Protein AF-A0A0V0WEP5-F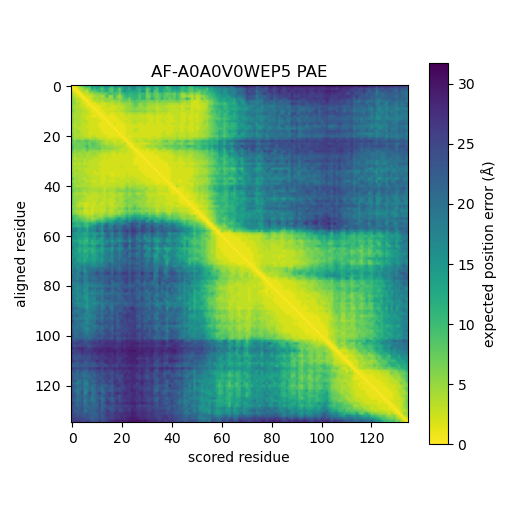1 (afdb_monomer)

pLDDT: mean 82.16, std 9.19, range [44.75, 92.19]

Secondary structure (DSSP, 8-state):
--GGGGGS-HHHHHHHHHHHHTT--THHHHHHHHHHHHHSSTTTHHHH--TT----SS-HHHHHHHHHHHHHTSS---HHHHHHHHHHHHHHHHHHHHHHHTT---HHHHHHHHHHHHHHHHHHHHHHHHHHHT-

Solvent-accessible surface area (backbone atoms only — not comparable to full-atom values): 7972 Å² total; per-residue (Å²): 127,67,76,62,43,24,65,33,58,75,91,48,27,62,60,54,50,53,62,67,49,61,90,50,62,70,74,57,39,54,50,47,53,50,44,49,71,73,46,62,37,86,84,43,37,70,76,67,46,45,45,96,51,90,74,62,94,72,47,70,68,57,54,49,50,52,52,51,26,63,73,70,73,42,91,80,72,54,71,70,60,56,55,46,52,60,53,53,52,47,54,55,51,53,50,52,51,50,33,53,76,70,66,72,53,50,75,68,59,54,51,59,60,45,52,59,52,54,52,52,51,52,51,50,53,49,52,52,50,55,59,66,73,74,110

Sequence (135 aa):
MLLATAFLPVPHVNTGVSLLEAGTTGTLAALFQYFWQEWMTDERLPLWNVYNVNIRTNNHLEGWHNRLNRKAGKSHNGLYELLQLPISEQGVMDTLIQQVLSGNATVGDLRRVNKVYAQKQRQVARYTCEYTNGR

Structure (mmCIF, N/CA/C/O backbone):
data_AF-A0A0V0WEP5-F1
#
_entry.id   AF-A0A0V0WEP5-F1
#
loop_
_atom_site.group_PDB
_atom_site.id
_atom_site.type_symbol
_atom_site.label_atom_id
_atom_site.label_alt_id
_atom_site.label_comp_id
_atom_site.label_asym_id
_atom_site.label_entity_id
_atom_site.label_seq_id
_atom_site.pdbx_PDB_ins_code
_atom_site.Cartn_x
_atom_site.Cartn_y
_atom_site.Cartn_z
_atom_site.occupancy
_atom_site.B_iso_or_equiv
_atom_site.auth_seq_id
_atom_site.auth_comp_id
_atom_site.auth_asym_id
_atom_site.auth_atom_id
_atom_site.pdbx_PDB_model_num
ATOM 1 N N . MET A 1 1 ? 11.949 4.093 -19.187 1.00 52.84 1 MET A N 1
ATOM 2 C CA . MET A 1 1 ? 11.208 2.831 -19.408 1.00 52.84 1 MET A CA 1
ATOM 3 C C . MET A 1 1 ? 11.859 1.647 -18.667 1.00 52.84 1 MET A C 1
ATOM 5 O O . MET A 1 1 ? 11.814 0.539 -19.165 1.00 52.84 1 MET A O 1
ATOM 9 N N . LEU A 1 2 ? 12.438 1.841 -17.471 1.00 58.97 2 LEU A N 1
ATOM 10 C CA . LEU A 1 2 ? 13.067 0.750 -16.698 1.00 58.97 2 LEU A CA 1
ATOM 11 C C . LEU A 1 2 ? 12.058 0.016 -15.800 1.00 58.97 2 LEU A C 1
ATOM 13 O O . LEU A 1 2 ? 12.127 -1.189 -15.652 1.00 58.97 2 LEU A O 1
ATOM 17 N N . LEU A 1 3 ? 11.030 0.710 -15.301 1.00 61.38 3 LEU A N 1
ATOM 18 C CA . LEU A 1 3 ? 9.950 0.089 -14.519 1.00 61.38 3 LEU A CA 1
ATOM 19 C C . LEU A 1 3 ? 9.158 -0.977 -15.294 1.00 61.38 3 LEU A C 1
ATOM 21 O O . LEU A 1 3 ? 8.580 -1.866 -14.683 1.00 61.38 3 LEU A O 1
ATOM 25 N N . ALA A 1 4 ? 9.141 -0.918 -16.630 1.00 60.44 4 ALA A N 1
ATOM 26 C CA . ALA A 1 4 ? 8.472 -1.924 -17.452 1.00 60.44 4 ALA A CA 1
ATOM 27 C C . ALA A 1 4 ? 9.153 -3.301 -17.354 1.00 60.44 4 ALA A C 1
ATOM 29 O O . ALA A 1 4 ? 8.474 -4.322 -17.436 1.00 60.44 4 ALA A O 1
ATOM 30 N N . THR A 1 5 ? 10.473 -3.349 -17.125 1.00 68.88 5 THR A N 1
ATOM 31 C CA . THR A 1 5 ? 11.204 -4.621 -17.004 1.00 68.88 5 THR A CA 1
ATOM 32 C C . THR A 1 5 ? 10.912 -5.331 -15.682 1.00 68.88 5 THR A C 1
ATOM 34 O O . THR A 1 5 ? 11.068 -6.545 -15.604 1.00 68.88 5 THR A O 1
ATOM 37 N N . ALA A 1 6 ? 10.372 -4.624 -14.682 1.00 72.06 6 ALA A N 1
ATOM 38 C CA . ALA A 1 6 ? 9.886 -5.230 -13.444 1.00 72.06 6 ALA A CA 1
ATOM 39 C C . ALA A 1 6 ? 8.698 -6.184 -13.687 1.00 72.06 6 ALA A C 1
ATOM 41 O O . ALA A 1 6 ? 8.420 -7.033 -12.848 1.00 72.06 6 ALA A O 1
ATOM 42 N N . PHE A 1 7 ? 8.027 -6.075 -14.840 1.00 78.50 7 PHE A N 1
ATOM 43 C CA . PHE A 1 7 ? 6.909 -6.926 -15.255 1.00 78.50 7 PHE A CA 1
ATOM 44 C C . PHE A 1 7 ? 7.307 -8.011 -16.268 1.00 78.50 7 PHE A C 1
ATOM 46 O O . PHE A 1 7 ? 6.430 -8.625 -16.872 1.00 78.50 7 PHE A O 1
ATOM 53 N N . LEU A 1 8 ? 8.603 -8.251 -16.487 1.00 85.94 8 LEU A N 1
ATOM 54 C CA . LEU A 1 8 ? 9.085 -9.384 -17.280 1.00 85.94 8 LEU A CA 1
ATOM 55 C C . LEU A 1 8 ? 9.502 -10.537 -16.360 1.00 85.94 8 LEU A C 1
ATOM 57 O O . LEU A 1 8 ? 10.016 -10.275 -15.268 1.00 85.94 8 LEU A O 1
ATOM 61 N N . PRO A 1 9 ? 9.358 -11.805 -16.795 1.00 88.38 9 PRO A N 1
ATOM 62 C CA . PRO A 1 9 ? 9.967 -12.915 -16.079 1.00 88.38 9 PRO A CA 1
ATOM 63 C C . PRO A 1 9 ? 11.466 -12.661 -15.930 1.00 88.38 9 PRO A C 1
ATOM 65 O O . PRO A 1 9 ? 12.104 -12.279 -16.911 1.00 88.38 9 PRO A O 1
ATOM 68 N N . VAL A 1 10 ? 12.020 -12.926 -14.743 1.00 84.88 10 VAL A N 1
ATOM 69 C CA . VAL A 1 10 ? 13.437 -12.705 -14.392 1.00 84.88 10 VAL A CA 1
ATOM 70 C C . VAL A 1 10 ? 14.426 -13.066 -15.520 1.00 84.88 10 VAL A C 1
ATOM 72 O O . VAL A 1 10 ? 15.242 -12.210 -15.862 1.00 84.88 10 VAL A O 1
ATOM 75 N N . PRO A 1 11 ? 14.317 -14.230 -16.200 1.00 87.62 11 PRO A N 1
ATOM 76 C CA . PRO A 1 11 ? 15.231 -14.583 -17.293 1.00 87.62 11 PRO A CA 1
ATOM 77 C C . PRO A 1 11 ? 15.242 -13.613 -18.488 1.00 87.62 11 PRO A C 1
ATOM 79 O O . PRO A 1 11 ? 16.226 -13.542 -19.214 1.00 87.62 11 PRO A O 1
ATOM 82 N N . HIS A 1 12 ? 14.159 -12.862 -18.706 1.00 88.75 12 HIS A N 1
ATOM 83 C CA . HIS A 1 12 ? 13.985 -11.949 -19.841 1.00 88.75 12 HIS A CA 1
ATOM 84 C C . HIS A 1 12 ? 14.296 -10.487 -19.490 1.00 88.75 12 HIS A C 1
ATOM 86 O O . HIS A 1 12 ? 14.372 -9.645 -20.386 1.00 88.75 12 HIS A O 1
ATOM 92 N N . VAL A 1 13 ? 14.473 -10.169 -18.202 1.00 88.31 13 VAL A N 1
ATOM 93 C CA . VAL A 1 13 ? 14.729 -8.802 -17.721 1.00 88.31 13 VAL A CA 1
ATOM 94 C C . VAL A 1 13 ? 16.031 -8.266 -18.315 1.00 88.31 13 VAL A C 1
ATOM 96 O O . VAL A 1 13 ? 16.038 -7.159 -18.850 1.00 88.31 13 VAL A O 1
ATOM 99 N N . ASN A 1 14 ? 17.096 -9.076 -18.310 1.00 89.38 14 ASN A N 1
ATOM 100 C CA . ASN A 1 14 ? 18.393 -8.707 -18.882 1.00 89.38 14 ASN A CA 1
ATOM 101 C C . ASN A 1 14 ? 18.268 -8.329 -20.362 1.00 89.38 14 ASN A C 1
ATOM 103 O O . ASN A 1 14 ? 18.687 -7.248 -20.766 1.00 89.38 14 ASN A O 1
ATOM 107 N N . THR A 1 15 ? 17.607 -9.174 -21.157 1.00 90.12 15 THR A N 1
ATOM 108 C CA . THR A 1 15 ? 17.377 -8.919 -22.585 1.00 90.12 15 THR A CA 1
ATOM 109 C C . THR A 1 15 ? 16.553 -7.652 -22.812 1.00 90.12 15 THR A C 1
ATOM 111 O O . THR A 1 15 ? 16.884 -6.852 -23.684 1.00 90.12 15 THR A O 1
ATOM 114 N N . GLY A 1 16 ? 15.506 -7.433 -22.010 1.00 8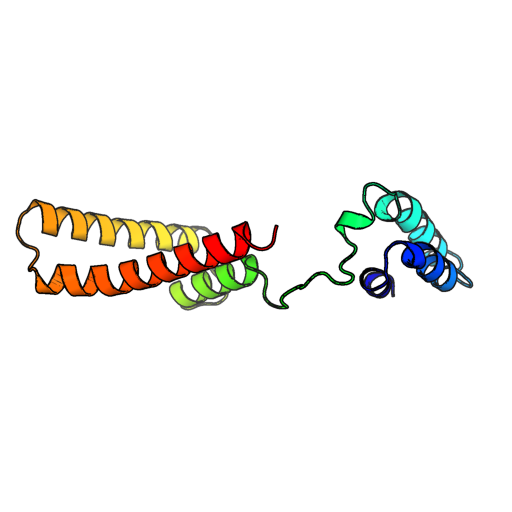8.88 16 GLY A N 1
ATOM 115 C CA . GLY A 1 16 ? 14.679 -6.230 -22.099 1.00 88.88 16 GLY A CA 1
ATOM 116 C C . GLY A 1 16 ? 15.459 -4.945 -21.807 1.00 88.88 16 GLY A C 1
ATOM 117 O O . GLY A 1 16 ? 15.290 -3.953 -22.513 1.00 88.88 16 GLY A O 1
ATOM 118 N N . VAL A 1 17 ? 16.341 -4.961 -20.805 1.00 88.88 17 VAL A N 1
ATOM 119 C CA . VAL A 1 17 ? 17.180 -3.803 -20.456 1.00 88.88 17 VAL A CA 1
ATOM 120 C C . VAL A 1 17 ? 18.250 -3.553 -21.521 1.00 88.88 17 VAL A C 1
ATOM 122 O O . VAL A 1 17 ? 18.420 -2.405 -21.924 1.00 88.88 17 VAL A O 1
ATOM 125 N N . SER A 1 18 ? 18.892 -4.595 -22.061 1.00 90.25 18 SER A N 1
ATOM 126 C CA . SER A 1 18 ? 19.864 -4.448 -23.158 1.00 90.25 18 SER A CA 1
ATOM 127 C C . SER A 1 18 ? 19.245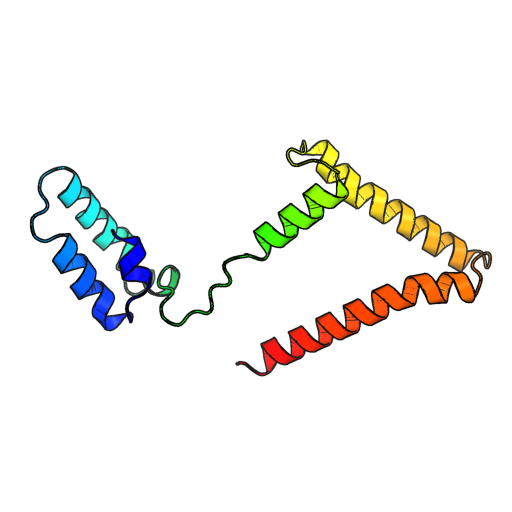 -3.835 -24.419 1.00 90.25 18 SER A C 1
ATOM 129 O O . SER A 1 18 ? 19.877 -3.013 -25.078 1.00 90.25 18 SER A O 1
ATOM 131 N N . LEU A 1 19 ? 17.996 -4.186 -24.748 1.00 90.88 19 LEU A N 1
ATOM 132 C CA . LEU A 1 19 ? 17.274 -3.583 -25.876 1.00 90.88 19 LEU A CA 1
ATOM 133 C C . LEU A 1 19 ? 16.957 -2.098 -25.654 1.00 90.88 19 LEU A C 1
ATOM 135 O O . LEU A 1 19 ? 16.898 -1.340 -26.615 1.00 90.88 19 LEU A O 1
ATOM 139 N N . LEU A 1 20 ? 16.750 -1.684 -24.402 1.00 88.56 20 LEU A N 1
ATOM 140 C CA . LEU A 1 20 ? 16.495 -0.287 -24.046 1.00 88.56 20 LEU A CA 1
ATOM 141 C C . LEU A 1 20 ? 17.763 0.561 -23.995 1.00 88.56 20 LEU A C 1
ATOM 143 O O . LEU A 1 20 ? 17.709 1.758 -24.270 1.00 88.56 20 LEU A O 1
ATOM 147 N N . GLU A 1 21 ? 18.884 -0.049 -23.624 1.00 91.19 21 GLU A N 1
ATOM 148 C CA . GLU A 1 21 ? 20.199 0.583 -23.658 1.00 91.19 21 GLU A CA 1
ATOM 149 C C . GLU A 1 21 ? 20.687 0.775 -25.103 1.00 91.19 21 GLU A C 1
ATOM 151 O O . GLU A 1 21 ? 21.362 1.765 -25.404 1.00 91.19 21 GLU A O 1
ATOM 156 N N . ALA A 1 22 ? 20.315 -0.136 -26.011 1.00 89.12 22 ALA A N 1
ATOM 157 C CA . ALA A 1 22 ? 20.693 -0.090 -27.418 1.00 89.12 22 ALA A CA 1
ATOM 158 C C . ALA A 1 22 ? 20.233 1.220 -28.086 1.00 89.12 22 ALA A C 1
ATOM 160 O O . ALA A 1 22 ? 19.045 1.492 -28.239 1.00 89.12 22 ALA A O 1
ATOM 161 N N . GLY A 1 23 ? 21.200 2.040 -28.505 1.00 85.88 23 GLY A N 1
ATOM 162 C CA . GLY A 1 23 ? 20.952 3.343 -29.132 1.00 85.88 23 GLY A CA 1
ATOM 163 C C . GLY A 1 23 ? 20.965 4.532 -28.168 1.00 85.88 23 GLY A C 1
ATOM 164 O O . GLY A 1 23 ? 20.754 5.664 -28.602 1.00 85.88 23 GLY A O 1
ATOM 165 N N . THR A 1 24 ? 21.249 4.314 -26.881 1.00 87.06 24 THR A N 1
ATOM 166 C CA . THR A 1 24 ? 21.474 5.403 -25.923 1.00 87.06 24 THR A CA 1
ATOM 167 C C . THR A 1 24 ? 22.921 5.894 -25.972 1.00 87.06 24 THR A C 1
ATOM 169 O O . THR A 1 24 ? 23.860 5.119 -26.133 1.00 87.06 24 THR A O 1
ATOM 172 N N . THR A 1 25 ? 23.119 7.208 -25.856 1.00 88.81 25 THR A N 1
ATOM 173 C CA . THR A 1 25 ? 24.447 7.839 -25.825 1.00 88.81 25 THR A CA 1
ATOM 174 C C . THR A 1 25 ? 24.525 8.880 -24.709 1.00 88.81 25 THR A C 1
ATOM 176 O O . THR A 1 25 ? 23.508 9.322 -24.165 1.00 88.81 25 THR A O 1
ATOM 179 N N . GLY A 1 26 ? 25.747 9.253 -24.323 1.00 90.56 26 GLY A N 1
ATOM 180 C CA . GLY A 1 26 ? 25.991 10.272 -23.301 1.00 90.56 26 GLY A CA 1
ATOM 181 C C . GLY A 1 26 ? 25.433 9.889 -21.926 1.00 90.56 26 GLY A C 1
ATOM 182 O O . GLY A 1 26 ? 25.614 8.770 -21.451 1.00 90.56 26 GLY A O 1
ATOM 183 N N . THR A 1 27 ? 24.746 10.824 -21.271 1.00 89.94 27 THR A N 1
ATOM 184 C CA . THR A 1 27 ? 24.238 10.671 -19.897 1.00 89.94 27 THR A CA 1
ATOM 185 C C . THR A 1 27 ? 23.270 9.497 -19.728 1.00 89.94 27 THR A C 1
ATOM 187 O O . THR A 1 27 ? 23.235 8.885 -18.663 1.00 89.94 27 THR A O 1
ATOM 190 N N . LEU A 1 28 ? 22.506 9.143 -20.767 1.00 88.19 28 LEU A N 1
ATOM 191 C CA . LEU A 1 28 ? 21.596 7.997 -20.709 1.00 88.19 28 LEU A CA 1
ATOM 192 C C . LEU A 1 28 ? 22.359 6.671 -20.654 1.00 88.19 28 LEU A C 1
ATOM 194 O O . LEU A 1 28 ? 21.987 5.811 -19.864 1.00 88.19 28 LEU A O 1
ATOM 198 N N . ALA A 1 29 ? 23.459 6.534 -21.398 1.00 90.44 29 ALA A N 1
ATOM 199 C CA . ALA A 1 29 ? 24.308 5.348 -21.307 1.00 90.44 29 ALA A CA 1
ATOM 200 C C . ALA A 1 29 ? 24.902 5.205 -19.894 1.00 90.44 29 ALA A C 1
ATOM 202 O O . ALA A 1 29 ? 24.863 4.126 -19.312 1.00 90.44 29 ALA A O 1
ATOM 203 N N . ALA A 1 30 ? 25.354 6.307 -19.282 1.00 92.19 30 ALA A N 1
ATOM 204 C CA . ALA A 1 30 ? 25.848 6.294 -17.901 1.00 92.19 30 ALA A CA 1
ATOM 205 C C . ALA A 1 30 ? 24.776 5.849 -16.882 1.00 92.19 30 ALA A C 1
ATOM 207 O O . ALA A 1 30 ? 25.089 5.138 -15.928 1.00 92.19 30 ALA A O 1
ATOM 208 N N . LEU A 1 31 ? 23.507 6.213 -17.102 1.00 91.31 31 LEU A N 1
ATOM 209 C CA . LEU A 1 31 ? 22.388 5.743 -16.280 1.00 91.31 31 LEU A CA 1
ATOM 210 C C . LEU A 1 31 ? 22.175 4.228 -16.411 1.00 91.31 31 LEU A C 1
ATOM 212 O O . LEU A 1 31 ? 21.965 3.565 -15.398 1.00 91.31 31 LEU A O 1
ATOM 216 N N . PHE A 1 32 ? 22.236 3.676 -17.628 1.00 91.56 32 PHE A N 1
ATOM 217 C CA . PHE A 1 32 ? 22.134 2.227 -17.832 1.00 91.56 32 PHE A CA 1
ATOM 218 C C . PHE A 1 32 ? 23.302 1.485 -17.184 1.00 91.56 32 PHE A C 1
ATOM 220 O O . PHE A 1 32 ? 23.075 0.476 -16.527 1.00 91.56 32 PHE A O 1
ATOM 227 N N . GLN A 1 33 ? 24.519 2.023 -17.267 1.00 91.31 33 GLN A N 1
ATOM 228 C CA . GLN A 1 33 ? 25.686 1.446 -16.595 1.00 91.31 33 GLN A CA 1
ATOM 229 C C . GLN A 1 33 ? 25.511 1.395 -15.071 1.00 91.31 33 GLN A C 1
ATOM 231 O O . GLN A 1 33 ? 25.721 0.347 -14.462 1.00 91.31 33 GLN A O 1
ATOM 236 N N . TYR A 1 34 ? 25.046 2.487 -14.457 1.00 92.00 34 TYR A N 1
ATOM 237 C CA . TYR A 1 34 ? 24.691 2.500 -13.035 1.00 92.00 34 TYR A CA 1
ATOM 238 C C . TYR A 1 34 ? 23.586 1.482 -12.711 1.00 92.00 34 TYR A C 1
ATOM 240 O O . TYR A 1 34 ? 23.680 0.740 -11.736 1.00 92.00 34 TYR A O 1
ATOM 248 N N . PHE A 1 35 ? 22.543 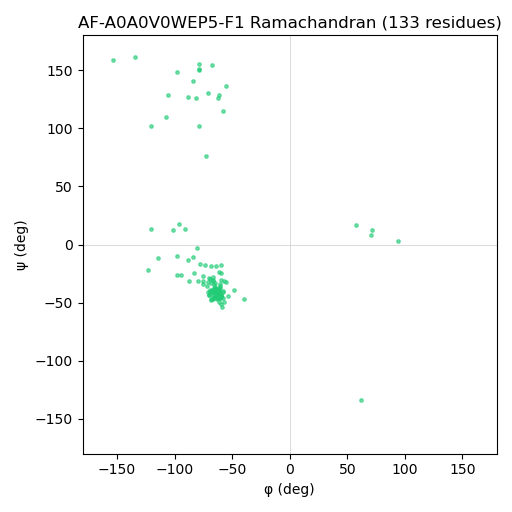1.418 -13.542 1.00 89.31 35 PHE A N 1
ATOM 249 C CA . PHE A 1 35 ? 21.425 0.501 -13.340 1.00 89.31 35 PHE A CA 1
ATOM 250 C C . PHE A 1 35 ? 21.857 -0.970 -13.421 1.00 89.31 35 PHE A C 1
ATOM 252 O O . PHE A 1 35 ? 21.449 -1.774 -12.585 1.00 89.31 35 PHE A O 1
ATOM 259 N N . TRP A 1 36 ? 22.736 -1.319 -14.362 1.00 91.12 36 TRP A N 1
ATOM 260 C CA . TRP A 1 36 ? 23.321 -2.654 -14.454 1.00 91.12 36 TRP A CA 1
ATOM 261 C C . TRP A 1 36 ? 24.116 -3.028 -13.202 1.00 91.12 36 TRP A C 1
ATOM 263 O O . TRP A 1 36 ? 23.938 -4.121 -12.670 1.00 91.12 36 TRP A O 1
ATOM 273 N N . GLN A 1 37 ? 24.953 -2.115 -12.710 1.00 90.06 37 GLN A N 1
ATOM 274 C CA . GLN A 1 37 ? 25.824 -2.368 -11.560 1.00 90.06 37 GLN A CA 1
ATOM 275 C C . GLN A 1 37 ? 25.049 -2.482 -10.246 1.00 90.06 37 GLN A C 1
ATOM 277 O O . GLN A 1 37 ? 25.320 -3.369 -9.441 1.00 90.06 37 GLN A O 1
ATOM 282 N N . GLU A 1 38 ? 24.078 -1.597 -10.028 1.00 89.56 38 GLU A N 1
ATOM 283 C CA . GLU A 1 38 ? 23.386 -1.509 -8.744 1.00 89.56 38 GLU A CA 1
ATOM 284 C C . GLU A 1 38 ? 22.097 -2.323 -8.685 1.00 89.56 38 GLU A C 1
ATOM 286 O O . GLU A 1 38 ? 21.687 -2.705 -7.593 1.00 89.56 38 GLU A O 1
ATOM 291 N N . TRP A 1 39 ? 21.420 -2.578 -9.805 1.00 87.00 39 TRP A N 1
ATOM 292 C CA . TRP A 1 39 ? 20.055 -3.120 -9.777 1.00 87.00 39 TRP A CA 1
ATOM 293 C C . TRP A 1 39 ? 19.884 -4.435 -10.532 1.00 87.00 39 TRP A C 1
ATOM 295 O O . TRP A 1 39 ? 18.966 -5.187 -10.206 1.00 87.00 39 TRP A O 1
ATOM 305 N N . MET A 1 40 ? 20.764 -4.763 -11.479 1.00 88.19 40 MET A N 1
ATOM 306 C CA . MET A 1 40 ? 20.652 -5.982 -12.294 1.00 88.19 40 MET A CA 1
ATOM 307 C C . MET A 1 40 ? 21.479 -7.166 -11.766 1.00 88.19 40 MET A C 1
ATOM 309 O O . MET A 1 40 ? 21.731 -8.118 -12.499 1.00 88.19 40 MET A O 1
ATOM 313 N N . THR A 1 41 ? 21.910 -7.130 -10.504 1.00 85.25 41 THR A N 1
ATOM 314 C CA . THR A 1 41 ? 22.622 -8.250 -9.870 1.00 85.25 41 THR A CA 1
ATOM 315 C C . THR A 1 41 ? 21.655 -9.353 -9.438 1.00 85.25 41 THR A C 1
ATOM 317 O O . THR A 1 41 ? 20.519 -9.065 -9.060 1.00 85.25 41 THR A O 1
ATOM 320 N N . ASP A 1 42 ? 22.113 -10.610 -9.422 1.00 81.81 42 ASP A N 1
ATOM 321 C CA . ASP A 1 42 ? 21.283 -11.774 -9.059 1.00 81.81 42 ASP A CA 1
ATOM 322 C C . ASP A 1 42 ? 20.622 -11.641 -7.675 1.00 81.81 42 ASP A C 1
ATOM 324 O O . ASP A 1 42 ? 19.501 -12.100 -7.468 1.00 81.81 42 ASP A O 1
ATOM 328 N N . GLU A 1 43 ? 21.284 -10.962 -6.733 1.00 85.25 43 GLU A N 1
ATOM 329 C CA . GLU A 1 43 ? 20.761 -10.724 -5.383 1.00 85.25 43 GLU A CA 1
ATOM 330 C C . GLU A 1 43 ? 19.673 -9.642 -5.335 1.00 85.25 43 GLU A C 1
ATOM 332 O O . GLU A 1 43 ? 18.753 -9.718 -4.520 1.00 85.25 43 GLU A O 1
ATOM 337 N N . ARG A 1 44 ? 19.770 -8.611 -6.184 1.00 83.31 44 ARG A N 1
ATOM 338 C CA . ARG A 1 44 ? 18.877 -7.442 -6.135 1.00 83.31 44 ARG A CA 1
ATOM 339 C C . ARG A 1 44 ? 17.731 -7.527 -7.125 1.00 83.31 44 ARG A C 1
ATOM 341 O O . ARG A 1 44 ? 16.675 -6.955 -6.869 1.00 83.31 44 ARG A O 1
ATOM 348 N N . LEU A 1 45 ? 17.906 -8.258 -8.218 1.00 82.62 45 LEU A N 1
ATOM 349 C CA . LEU A 1 45 ? 16.918 -8.396 -9.280 1.00 82.62 45 LEU A CA 1
ATOM 350 C C . LEU A 1 45 ? 15.567 -8.959 -8.779 1.00 82.62 45 LEU A C 1
ATOM 352 O O . LEU A 1 45 ? 14.531 -8.392 -9.133 1.00 82.62 45 LEU A O 1
ATOM 356 N N . PRO A 1 46 ? 15.522 -9.951 -7.866 1.00 81.50 46 PRO A N 1
ATOM 357 C CA . PRO A 1 46 ? 14.270 -10.390 -7.242 1.00 81.50 46 PRO A CA 1
ATOM 358 C C . PRO A 1 46 ? 13.621 -9.374 -6.285 1.00 81.50 46 PRO A C 1
ATOM 360 O O . PRO A 1 46 ? 12.442 -9.519 -5.976 1.00 81.50 46 PRO A O 1
ATOM 363 N N . LEU A 1 47 ? 14.349 -8.363 -5.787 1.00 82.06 47 LEU A N 1
ATOM 364 C CA . LEU A 1 47 ? 13.817 -7.398 -4.808 1.00 82.06 47 LEU A CA 1
ATOM 365 C C . LEU A 1 47 ? 12.873 -6.373 -5.438 1.00 82.06 47 LEU A C 1
ATOM 367 O O . LEU A 1 47 ? 11.967 -5.874 -4.772 1.00 82.06 47 LEU A O 1
ATOM 371 N N . TRP A 1 48 ? 13.111 -6.028 -6.702 1.00 83.25 48 TRP A N 1
ATOM 372 C CA . TRP A 1 48 ? 12.322 -5.036 -7.430 1.00 83.25 48 TRP A CA 1
ATOM 373 C C . TRP A 1 48 ? 11.533 -5.636 -8.596 1.00 83.25 48 TRP A C 1
ATOM 375 O O . TRP A 1 48 ? 10.669 -4.949 -9.141 1.00 83.25 48 TRP A O 1
ATOM 385 N N . ASN A 1 49 ? 11.795 -6.887 -8.992 1.00 85.19 49 ASN A N 1
ATOM 386 C CA . ASN A 1 49 ? 10.971 -7.579 -9.976 1.00 85.19 49 ASN A CA 1
ATOM 387 C C . ASN A 1 49 ? 9.612 -7.939 -9.362 1.00 85.19 49 ASN A C 1
ATOM 389 O O . ASN A 1 49 ? 9.515 -8.497 -8.272 1.00 85.19 49 ASN A O 1
ATOM 393 N N . VAL A 1 50 ? 8.551 -7.606 -10.085 1.00 82.06 50 VAL A N 1
ATOM 394 C CA . VAL A 1 50 ? 7.164 -7.758 -9.639 1.00 82.06 50 VAL A CA 1
ATOM 395 C C . VAL A 1 50 ? 6.370 -8.671 -10.569 1.00 82.06 50 VAL A C 1
ATOM 397 O O . VAL A 1 50 ? 5.140 -8.725 -10.511 1.00 82.06 50 VAL A O 1
ATOM 400 N N . TYR A 1 51 ? 7.063 -9.396 -11.450 1.00 84.44 51 TYR A N 1
ATOM 401 C CA . TYR A 1 51 ? 6.439 -10.298 -12.398 1.00 84.44 51 TYR A CA 1
ATOM 402 C C . TYR A 1 51 ? 5.696 -11.408 -11.664 1.00 84.44 51 TYR A C 1
ATOM 404 O O . TYR A 1 51 ? 6.263 -12.109 -10.830 1.00 84.44 51 TYR A O 1
ATOM 412 N N . ASN A 1 52 ? 4.412 -11.564 -11.990 1.00 79.75 52 ASN A N 1
ATOM 413 C CA . ASN A 1 52 ? 3.520 -12.522 -11.339 1.00 79.75 52 ASN A CA 1
ATOM 414 C C . ASN A 1 52 ? 3.399 -12.334 -9.808 1.00 79.75 52 ASN A C 1
ATOM 416 O O . ASN A 1 52 ? 2.914 -13.217 -9.103 1.00 79.75 52 ASN A O 1
ATOM 420 N N . VAL A 1 53 ? 3.806 -11.171 -9.288 1.00 75.75 53 VAL A N 1
ATOM 421 C CA . VAL A 1 53 ? 3.546 -10.768 -7.908 1.00 75.75 53 VAL A CA 1
ATOM 422 C C . VAL A 1 53 ? 2.201 -10.057 -7.888 1.00 75.75 53 VAL A C 1
ATOM 424 O O . VAL A 1 53 ? 1.971 -9.105 -8.634 1.00 75.75 53 VAL A O 1
ATOM 427 N N . ASN A 1 54 ? 1.295 -10.507 -7.021 1.00 72.31 54 ASN A N 1
ATOM 428 C CA . ASN A 1 54 ? 0.009 -9.847 -6.816 1.00 72.31 54 ASN A CA 1
ATOM 429 C C . ASN A 1 54 ? 0.209 -8.528 -6.049 1.00 72.31 54 ASN A C 1
ATOM 431 O O . ASN A 1 54 ? -0.032 -8.444 -4.843 1.00 72.31 54 ASN A O 1
ATOM 435 N N . ILE A 1 55 ? 0.695 -7.499 -6.745 1.00 64.75 55 ILE A N 1
ATOM 436 C CA . ILE A 1 55 ? 0.822 -6.155 -6.192 1.00 64.75 55 ILE A CA 1
ATOM 437 C C . ILE A 1 55 ? -0.546 -5.503 -6.225 1.00 64.75 55 ILE A C 1
ATOM 439 O O . ILE A 1 55 ? -1.028 -5.008 -7.244 1.00 64.75 55 ILE A O 1
ATOM 443 N N . ARG A 1 56 ? -1.176 -5.489 -5.057 1.00 65.56 56 ARG A N 1
ATOM 444 C CA . ARG A 1 56 ? -2.355 -4.671 -4.823 1.00 65.56 56 ARG A CA 1
ATOM 445 C C . ARG A 1 56 ? -1.956 -3.204 -5.012 1.00 65.56 56 ARG A C 1
ATOM 447 O O . ARG A 1 56 ? -1.006 -2.743 -4.390 1.00 65.56 56 ARG A O 1
ATOM 454 N N . THR A 1 57 ? -2.705 -2.463 -5.826 1.00 59.69 57 THR A N 1
ATOM 455 C CA . THR A 1 57 ? -2.482 -1.021 -6.066 1.00 59.69 57 THR A CA 1
ATOM 456 C C . THR A 1 57 ? -2.580 -0.164 -4.801 1.00 59.69 57 THR A C 1
ATOM 458 O O . THR A 1 57 ? -2.091 0.954 -4.788 1.00 59.69 57 THR A O 1
ATOM 461 N N . ASN A 1 58 ? -3.183 -0.704 -3.741 1.00 60.88 58 ASN A N 1
ATOM 462 C CA . ASN A 1 58 ? -3.258 -0.129 -2.404 1.00 60.88 58 ASN A CA 1
ATOM 463 C C . ASN A 1 58 ? -2.337 -0.930 -1.472 1.00 60.88 58 ASN A C 1
ATOM 465 O O . ASN A 1 58 ? -2.638 -2.084 -1.145 1.00 60.88 58 ASN A O 1
ATOM 469 N N . ASN A 1 59 ? -1.233 -0.319 -1.043 1.00 74.25 59 ASN A N 1
ATOM 470 C CA . ASN A 1 59 ? -0.327 -0.900 -0.051 1.00 74.25 59 ASN A CA 1
ATOM 471 C C . ASN A 1 59 ? -0.901 -0.722 1.370 1.00 74.25 59 ASN A C 1
ATOM 473 O O . ASN A 1 59 ? -1.570 0.263 1.671 1.00 74.25 59 ASN A O 1
ATOM 477 N N . HIS A 1 60 ? -0.580 -1.630 2.295 1.00 73.62 60 HIS A N 1
ATOM 478 C CA . HIS A 1 60 ? -0.910 -1.500 3.716 1.00 73.62 60 HIS A CA 1
ATOM 479 C C . HIS A 1 60 ? -0.547 -0.127 4.288 1.00 73.62 60 HIS A C 1
ATOM 481 O O . HIS A 1 60 ? -1.334 0.422 5.054 1.00 73.62 60 HIS A O 1
ATOM 487 N N . LEU A 1 61 ? 0.595 0.445 3.894 1.00 77.50 61 LEU A N 1
ATOM 488 C CA . LEU A 1 61 ? 1.017 1.787 4.305 1.00 77.50 61 LEU A CA 1
ATOM 489 C C . LEU A 1 61 ? 0.017 2.873 3.880 1.00 77.50 61 LEU A C 1
ATOM 491 O O . LEU A 1 61 ? -0.362 3.720 4.686 1.00 77.50 61 LEU A O 1
ATOM 495 N N . GLU A 1 62 ? -0.478 2.807 2.648 1.00 79.88 62 GLU A N 1
ATOM 496 C CA . GLU A 1 62 ? -1.503 3.719 2.140 1.00 79.88 62 GLU A CA 1
ATOM 497 C C . GLU A 1 62 ? -2.843 3.510 2.861 1.00 79.88 62 GLU A C 1
ATOM 499 O O . GLU A 1 62 ? -3.518 4.467 3.245 1.00 79.88 62 GLU A O 1
ATOM 504 N N . GLY A 1 63 ? -3.198 2.254 3.147 1.00 84.50 63 GLY A N 1
ATOM 505 C CA . GLY A 1 63 ? -4.341 1.915 3.992 1.00 84.50 63 GLY A CA 1
ATOM 506 C C . GLY A 1 63 ? -4.238 2.490 5.411 1.00 84.50 63 GLY A C 1
ATOM 507 O O . GLY A 1 63 ? -5.223 3.018 5.938 1.00 84.50 63 GLY A O 1
ATOM 508 N N . TRP A 1 64 ? -3.053 2.426 6.023 1.00 84.50 64 TRP A N 1
ATOM 509 C CA . TRP A 1 64 ? -2.773 3.005 7.337 1.00 84.50 64 TRP A CA 1
ATOM 510 C C . TRP A 1 64 ? -2.848 4.531 7.311 1.00 84.50 64 TRP A C 1
ATOM 512 O O . TRP A 1 64 ? -3.546 5.107 8.147 1.00 84.50 64 TRP A O 1
ATOM 522 N N . HIS A 1 65 ? -2.235 5.181 6.321 1.00 84.31 65 HIS A N 1
ATOM 523 C CA . HIS A 1 65 ? -2.344 6.628 6.126 1.00 84.31 65 HIS A CA 1
ATOM 524 C C . HIS A 1 65 ? -3.797 7.076 5.948 1.00 84.31 65 HIS A C 1
ATOM 526 O O . HIS A 1 65 ? -4.248 7.996 6.628 1.00 84.31 65 HIS A O 1
ATOM 532 N N . ASN A 1 6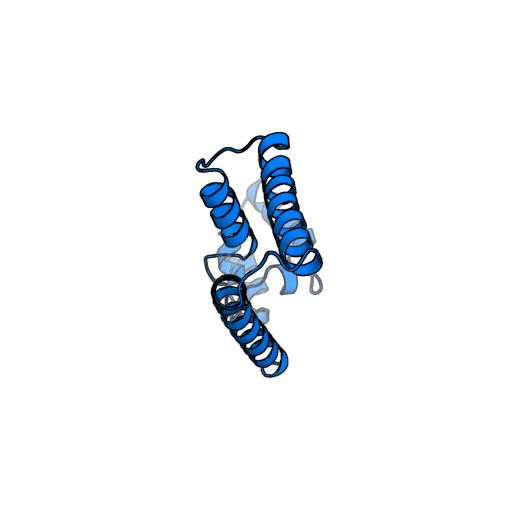6 ? -4.575 6.383 5.115 1.00 85.94 66 ASN A N 1
ATOM 533 C CA . ASN A 1 66 ? -5.990 6.692 4.914 1.00 85.94 66 ASN A CA 1
ATOM 534 C C . ASN A 1 66 ? -6.809 6.541 6.199 1.00 85.94 66 ASN A C 1
ATOM 536 O O . ASN A 1 66 ? -7.689 7.357 6.480 1.00 85.94 66 ASN A O 1
ATOM 540 N N . ARG A 1 67 ? -6.528 5.510 7.002 1.00 86.12 67 ARG A N 1
ATOM 541 C CA . ARG A 1 67 ? -7.195 5.318 8.294 1.00 86.12 67 ARG A CA 1
ATOM 542 C C . ARG A 1 67 ? -6.847 6.442 9.272 1.00 86.12 67 ARG A C 1
ATOM 544 O O . ARG A 1 67 ? -7.757 6.963 9.914 1.00 86.12 67 ARG A O 1
ATOM 551 N N . LEU A 1 68 ? -5.574 6.821 9.360 1.00 87.00 68 LEU A N 1
ATOM 552 C CA . LEU A 1 68 ? -5.114 7.910 10.224 1.00 87.00 68 LEU A CA 1
ATOM 553 C C . LEU A 1 68 ? -5.722 9.253 9.813 1.00 87.00 68 LEU A C 1
ATOM 555 O O . LEU A 1 68 ? -6.297 9.937 10.654 1.00 87.00 68 LEU A O 1
ATOM 559 N N . ASN A 1 69 ? -5.713 9.581 8.522 1.00 87.81 69 ASN A N 1
ATOM 560 C CA . ASN A 1 69 ? -6.289 10.825 8.010 1.00 87.81 69 ASN A CA 1
ATOM 561 C C . ASN A 1 69 ? -7.802 10.912 8.248 1.00 87.81 69 ASN A C 1
ATOM 563 O O . ASN A 1 69 ? -8.307 11.959 8.647 1.00 87.81 69 ASN A O 1
ATOM 567 N N . ARG A 1 70 ? -8.537 9.801 8.085 1.00 88.75 70 ARG A N 1
ATOM 568 C CA . ARG A 1 70 ? -9.968 9.743 8.437 1.00 88.75 70 ARG A CA 1
ATOM 569 C C . ARG A 1 70 ? -10.206 9.986 9.920 1.00 88.75 70 ARG A C 1
ATOM 571 O O . ARG A 1 70 ? -11.178 10.640 10.273 1.00 88.75 70 ARG A O 1
ATOM 578 N N . LYS A 1 71 ? -9.337 9.452 10.780 1.00 87.81 71 LYS A N 1
ATOM 579 C CA . LYS A 1 71 ? -9.450 9.612 12.231 1.00 87.81 71 LYS A CA 1
ATOM 580 C C . LYS A 1 71 ? -9.109 11.036 12.676 1.00 87.81 71 LYS A C 1
ATOM 582 O O . LYS A 1 71 ? -9.747 11.545 13.588 1.00 87.81 71 LYS A O 1
ATOM 587 N N . ALA A 1 72 ? -8.151 11.672 12.010 1.00 88.50 72 ALA A N 1
ATOM 588 C CA . ALA A 1 72 ? -7.794 13.065 12.238 1.00 88.50 72 ALA A CA 1
ATOM 589 C C . ALA A 1 72 ? -8.774 14.067 11.601 1.00 88.50 72 ALA A C 1
ATOM 591 O O . ALA A 1 72 ? -8.746 15.248 11.927 1.00 88.50 72 ALA A O 1
ATOM 592 N N . GLY A 1 73 ? -9.607 13.615 10.657 1.00 89.62 73 GLY A N 1
ATOM 593 C CA . GLY A 1 73 ? -10.520 14.468 9.895 1.00 89.62 73 GLY A CA 1
ATOM 594 C C . GLY A 1 73 ? -9.832 15.376 8.867 1.00 89.62 73 GLY A C 1
ATOM 595 O O . GLY A 1 73 ? -10.474 16.284 8.348 1.00 89.62 73 GLY A O 1
ATOM 596 N N . LYS A 1 74 ? -8.545 15.154 8.560 1.00 88.25 74 LYS A N 1
ATOM 597 C CA . LYS A 1 74 ? -7.773 15.967 7.605 1.00 88.25 74 LYS A CA 1
ATOM 598 C C . LYS A 1 74 ? -6.625 15.190 6.954 1.00 88.25 74 LYS A C 1
ATOM 600 O O . LYS A 1 74 ? -6.169 14.172 7.475 1.00 88.25 74 LYS A O 1
ATOM 605 N N . SER A 1 75 ? -6.171 15.681 5.798 1.00 82.69 75 SER A N 1
ATOM 606 C CA . SER A 1 75 ? -5.135 15.054 4.960 1.00 82.69 75 SER A CA 1
ATOM 607 C C . SER A 1 75 ? -3.699 15.364 5.390 1.00 82.69 75 SER A C 1
ATOM 609 O O . SER A 1 75 ? -2.801 14.578 5.098 1.00 82.69 75 SER A O 1
ATOM 611 N N . HIS A 1 76 ? -3.478 16.484 6.083 1.00 81.75 76 HIS A N 1
ATOM 612 C CA . HIS A 1 76 ? -2.161 16.928 6.537 1.00 81.75 76 HIS A CA 1
ATOM 613 C C . HIS A 1 76 ? -2.165 17.048 8.057 1.00 81.75 76 HIS A C 1
ATOM 615 O O . HIS A 1 76 ? -2.711 17.999 8.618 1.00 81.75 76 HIS A O 1
ATOM 621 N N . ASN A 1 77 ? -1.583 16.050 8.714 1.00 81.44 77 ASN A N 1
ATOM 622 C CA . ASN A 1 77 ? -1.500 15.979 10.166 1.00 81.44 77 ASN A CA 1
ATOM 623 C C . ASN A 1 77 ? -0.074 16.285 10.611 1.00 81.44 77 ASN A C 1
ATOM 625 O O . ASN A 1 77 ? 0.875 15.678 10.112 1.00 81.44 77 ASN A O 1
ATOM 629 N N . GLY A 1 78 ? 0.076 17.218 11.550 1.00 87.44 78 GLY A N 1
ATOM 630 C CA . GLY A 1 78 ? 1.349 17.428 12.228 1.00 87.44 78 GLY A CA 1
ATOM 631 C C . GLY A 1 78 ? 1.699 16.222 13.102 1.00 87.44 78 GLY A C 1
ATOM 632 O O . GLY A 1 78 ? 0.814 15.506 13.571 1.00 87.44 78 GLY A O 1
ATOM 633 N N . LEU A 1 79 ? 2.990 16.004 13.368 1.00 86.56 79 LEU A N 1
ATOM 634 C CA . LEU A 1 79 ? 3.457 14.865 14.171 1.00 86.56 79 LEU A CA 1
ATOM 635 C C . LEU A 1 79 ? 2.766 14.790 15.545 1.00 86.56 79 LEU A C 1
ATOM 637 O O . LEU A 1 79 ? 2.316 13.723 15.950 1.00 86.56 79 LEU A O 1
ATOM 641 N N . TYR A 1 80 ? 2.627 15.921 16.242 1.00 88.44 80 TYR A N 1
ATOM 642 C CA . TYR A 1 80 ? 1.965 15.968 17.551 1.00 88.44 80 TYR A CA 1
ATOM 643 C C . TYR A 1 80 ? 0.477 15.620 17.483 1.00 88.44 80 TYR A C 1
ATOM 645 O O . TYR A 1 80 ? -0.033 14.932 18.362 1.00 88.44 80 TYR A O 1
ATOM 653 N N . GLU A 1 81 ? -0.217 16.041 16.429 1.00 86.69 81 GLU A N 1
ATOM 654 C CA . GLU A 1 81 ? -1.631 15.715 16.230 1.00 86.69 81 GLU A CA 1
ATOM 655 C C . GLU A 1 81 ? -1.804 14.221 15.953 1.00 86.69 81 GLU A C 1
ATOM 657 O O . GLU A 1 81 ? -2.700 13.589 16.509 1.00 86.69 81 GLU A O 1
ATOM 662 N N . LEU A 1 82 ? -0.896 13.631 15.165 1.00 87.94 82 LEU A N 1
ATOM 663 C CA . LEU A 1 82 ? -0.855 12.185 14.949 1.00 87.94 82 LEU A CA 1
ATOM 664 C C . LEU A 1 82 ? -0.602 11.418 16.245 1.00 87.94 82 LEU A C 1
ATOM 666 O O . LEU A 1 82 ? -1.239 10.391 16.444 1.00 87.94 82 LEU A O 1
ATOM 670 N N . LEU A 1 83 ? 0.283 11.903 17.121 1.00 89.75 83 LEU A N 1
ATOM 671 C CA . LEU A 1 83 ? 0.577 11.268 18.411 1.00 89.75 83 LEU A CA 1
ATOM 672 C C . LEU A 1 83 ? -0.590 11.365 19.405 1.00 89.75 83 LEU A C 1
ATOM 674 O O . LEU A 1 83 ? -0.775 10.461 20.216 1.00 89.75 83 LEU A O 1
ATOM 678 N N . GLN A 1 84 ? -1.420 12.407 19.331 1.00 90.31 84 GLN A N 1
ATOM 679 C CA . GLN A 1 84 ? -2.600 12.531 20.195 1.00 90.31 84 GLN A CA 1
ATOM 680 C C . GLN A 1 84 ? -3.705 11.521 19.854 1.00 90.31 84 GLN A C 1
ATOM 682 O O . GLN A 1 84 ? -4.450 11.100 20.741 1.00 90.31 84 GLN A O 1
ATOM 687 N N . LEU A 1 85 ? -3.809 11.085 18.594 1.00 88.88 85 LEU A N 1
ATOM 688 C CA . LEU A 1 85 ? -4.808 10.096 18.176 1.00 88.88 85 LEU A CA 1
ATOM 689 C C . LEU A 1 85 ? -4.701 8.761 18.939 1.00 88.88 85 LEU A C 1
ATOM 691 O O . LEU A 1 85 ? -5.709 8.358 19.518 1.00 88.88 85 LEU A O 1
ATOM 695 N N . PRO A 1 86 ? -3.542 8.076 18.997 1.00 87.81 86 PRO A N 1
ATOM 696 C CA . PRO A 1 86 ? -3.408 6.845 19.766 1.00 87.81 86 PRO A CA 1
ATOM 697 C C . PRO A 1 86 ? -3.499 7.084 21.279 1.00 87.81 86 PRO A C 1
ATOM 699 O O . PRO A 1 86 ? -4.062 6.249 21.978 1.00 87.81 86 PRO A O 1
ATOM 702 N N . ILE A 1 87 ? -3.022 8.224 21.797 1.00 90.81 87 ILE A N 1
ATOM 703 C CA . ILE A 1 87 ? -3.128 8.553 23.232 1.00 90.81 87 ILE A CA 1
ATOM 704 C C . ILE A 1 87 ? -4.599 8.695 23.649 1.00 90.81 87 ILE A C 1
ATOM 706 O O . ILE A 1 87 ? -5.020 8.141 24.663 1.00 90.81 87 ILE A O 1
ATOM 710 N N . SER A 1 88 ? -5.402 9.400 22.849 1.00 88.25 88 SER A N 1
ATOM 711 C CA . SER A 1 88 ? -6.837 9.549 23.111 1.00 88.25 88 SER A CA 1
ATOM 712 C C . SER A 1 88 ? -7.598 8.227 22.975 1.00 88.25 88 SER A C 1
ATOM 714 O O . SER A 1 88 ? -8.474 7.950 23.792 1.00 88.25 88 SER A O 1
ATOM 716 N N . GLU A 1 89 ? -7.247 7.376 22.001 1.00 87.25 89 GLU A N 1
ATOM 717 C CA . GLU A 1 89 ? -7.805 6.019 21.911 1.00 87.25 89 GLU A CA 1
ATOM 718 C C . GLU A 1 89 ? -7.496 5.194 23.157 1.00 87.25 89 GLU A C 1
ATOM 720 O O . GLU A 1 89 ? -8.395 4.540 23.686 1.00 87.25 89 GLU A O 1
ATOM 725 N N . GLN A 1 90 ? -6.254 5.250 23.641 1.00 88.00 90 GLN A N 1
ATOM 726 C CA . GLN A 1 90 ? -5.849 4.522 24.837 1.00 88.00 90 GLN A CA 1
ATOM 727 C C . GLN A 1 90 ? -6.634 4.990 26.068 1.00 88.00 90 GLN A C 1
ATOM 729 O O . GLN A 1 90 ? -7.176 4.157 26.788 1.00 88.00 90 GLN A O 1
ATOM 734 N N . GLY A 1 91 ? -6.806 6.302 26.260 1.00 91.00 91 GLY A N 1
ATOM 735 C CA . GLY A 1 91 ? -7.578 6.836 27.389 1.00 91.00 91 GLY A CA 1
ATOM 736 C C . GLY A 1 91 ? -9.048 6.384 27.410 1.00 91.00 91 GLY A C 1
ATOM 737 O O . GLY A 1 91 ? -9.614 6.132 28.478 1.00 91.00 91 GLY A O 1
ATOM 738 N N . VAL A 1 92 ? -9.673 6.210 26.238 1.00 86.75 92 VAL A N 1
ATOM 739 C CA . VAL A 1 92 ? -11.030 5.636 26.137 1.00 86.75 92 VAL A CA 1
ATOM 740 C C . VAL A 1 92 ? -11.036 4.168 26.570 1.00 86.75 92 VAL A C 1
ATOM 742 O O . VAL A 1 92 ? -11.946 3.744 27.284 1.00 86.75 92 VAL A O 1
ATOM 745 N N . MET A 1 93 ? -10.021 3.397 26.178 1.00 85.44 93 MET A N 1
ATOM 746 C CA . MET A 1 93 ? -9.893 1.997 26.587 1.00 85.44 93 MET A CA 1
ATOM 747 C C . MET A 1 93 ? -9.654 1.861 28.090 1.00 85.44 93 MET A C 1
ATOM 749 O O . MET A 1 93 ? -10.301 1.034 28.729 1.00 85.44 93 MET A O 1
ATOM 753 N N . ASP A 1 94 ? -8.807 2.708 28.670 1.00 88.06 94 ASP A N 1
ATOM 754 C CA . ASP A 1 94 ? -8.544 2.716 30.109 1.00 88.06 94 ASP A CA 1
ATOM 755 C C . ASP A 1 94 ? -9.824 3.040 30.897 1.00 88.06 94 ASP A C 1
ATOM 757 O O . ASP A 1 94 ? -10.134 2.384 31.892 1.00 88.06 94 ASP A O 1
ATOM 761 N N . THR A 1 95 ? -10.635 3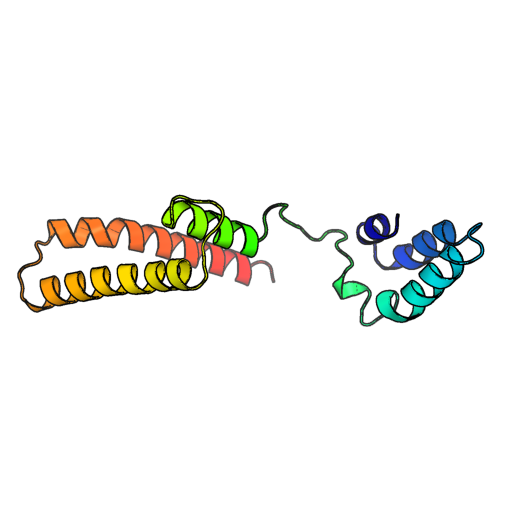.979 30.399 1.00 87.75 95 THR A N 1
ATOM 762 C CA . THR A 1 95 ? -11.945 4.309 30.987 1.00 87.75 95 THR A CA 1
ATOM 763 C C . THR A 1 95 ? -12.900 3.114 30.939 1.00 87.75 95 THR A C 1
ATOM 765 O O . THR A 1 95 ? -13.553 2.806 31.936 1.00 87.75 95 THR A O 1
ATOM 768 N N . LEU A 1 96 ? -12.961 2.404 29.807 1.00 84.38 96 LEU A N 1
ATOM 769 C CA . LEU A 1 96 ? -13.779 1.195 29.668 1.00 84.38 96 LEU A CA 1
ATOM 770 C C . LEU A 1 96 ? -13.324 0.090 30.628 1.00 84.38 96 LEU A C 1
ATOM 772 O O . LEU A 1 96 ? -14.159 -0.552 31.262 1.00 84.38 96 LEU A O 1
ATOM 776 N N . ILE A 1 97 ? -12.013 -0.111 30.775 1.00 86.19 97 ILE A N 1
ATOM 777 C CA . ILE A 1 97 ? -11.453 -1.075 31.729 1.00 86.19 97 ILE A CA 1
ATOM 778 C C . ILE A 1 97 ? -11.878 -0.706 33.154 1.00 86.19 97 ILE A C 1
ATOM 780 O O . ILE A 1 97 ? -12.362 -1.566 33.886 1.00 86.19 97 ILE A O 1
ATOM 784 N N . GLN A 1 98 ? -11.787 0.570 33.536 1.00 87.88 98 GLN A N 1
ATOM 785 C CA . GLN A 1 98 ? -12.210 1.026 34.863 1.00 87.88 98 GLN A CA 1
ATOM 786 C C . GLN A 1 98 ? -13.717 0.871 35.101 1.00 87.88 98 GLN A C 1
ATOM 788 O O . GLN A 1 98 ? -14.135 0.478 36.191 1.00 87.88 98 GLN A O 1
ATOM 793 N N . GLN A 1 99 ? -14.558 1.114 34.093 1.00 85.44 99 GLN A N 1
ATOM 794 C CA . GLN A 1 99 ? -16.003 0.869 34.191 1.00 85.44 99 GLN A CA 1
ATOM 795 C C . GLN A 1 99 ? -16.321 -0.612 34.429 1.00 85.44 99 GLN A C 1
ATOM 797 O O . GLN A 1 99 ? -17.212 -0.934 35.214 1.00 85.44 99 GLN A O 1
ATOM 802 N N . VAL A 1 100 ? -15.572 -1.512 33.787 1.00 85.31 100 VAL A N 1
ATOM 803 C CA . VAL A 1 100 ? -15.708 -2.959 33.997 1.00 85.31 100 VAL A CA 1
ATOM 804 C C . VAL A 1 100 ? -15.249 -3.354 35.395 1.00 85.31 100 VAL A C 1
ATOM 806 O O . VAL A 1 100 ? -15.976 -4.057 36.092 1.00 85.31 100 VAL A O 1
ATOM 809 N N . LEU A 1 101 ? -14.079 -2.878 35.829 1.00 88.00 101 LEU A N 1
ATOM 810 C CA . LEU A 1 101 ? -13.527 -3.200 37.148 1.00 88.00 101 LEU A CA 1
ATOM 811 C C . LEU A 1 101 ? -14.377 -2.647 38.300 1.00 88.00 101 LEU A C 1
ATOM 813 O O . LEU A 1 101 ? -14.471 -3.285 39.344 1.00 88.00 101 LEU A O 1
ATOM 817 N N . SER A 1 102 ? -15.024 -1.495 38.110 1.00 88.75 102 SER A N 1
ATOM 818 C CA . SER A 1 102 ? -15.916 -0.884 39.108 1.00 88.75 102 SER A CA 1
ATOM 819 C C . SER A 1 102 ? -17.324 -1.489 39.150 1.00 88.75 102 SER A C 1
ATOM 821 O O . SER A 1 102 ? -18.131 -1.068 39.974 1.00 88.75 102 SER A O 1
ATOM 823 N N . GLY A 1 103 ? -17.645 -2.452 38.276 1.00 84.38 103 GLY A N 1
ATOM 824 C CA . GLY A 1 103 ? -18.984 -3.051 38.191 1.00 84.38 103 GLY A CA 1
ATOM 825 C C . GLY A 1 103 ? -20.058 -2.119 37.614 1.00 84.38 103 GLY A C 1
ATOM 826 O O . GLY A 1 103 ? -21.237 -2.463 37.619 1.00 84.38 103 GLY A O 1
ATOM 827 N N . ASN A 1 104 ? -19.657 -0.956 37.093 1.00 79.94 104 ASN A N 1
ATOM 828 C CA . ASN A 1 104 ? -20.547 0.055 36.520 1.00 79.94 104 ASN A CA 1
ATOM 829 C C . ASN A 1 104 ? -20.899 -0.217 35.045 1.00 79.94 104 ASN A C 1
ATOM 831 O O . ASN A 1 104 ? -21.768 0.449 34.484 1.00 79.94 104 ASN A O 1
ATOM 835 N N . ALA A 1 105 ? -20.226 -1.170 34.396 1.00 80.62 105 ALA A N 1
ATOM 836 C CA . ALA A 1 105 ? -20.517 -1.564 33.022 1.00 80.62 105 ALA A CA 1
ATOM 837 C C . ALA A 1 105 ? -21.700 -2.544 32.958 1.00 80.62 105 ALA A C 1
ATOM 839 O O . ALA A 1 105 ? -21.670 -3.611 33.575 1.00 80.62 105 ALA A O 1
ATOM 840 N N . THR A 1 106 ? -22.725 -2.238 32.155 1.00 79.69 106 THR A N 1
ATOM 841 C CA . THR A 1 106 ? -23.821 -3.189 31.927 1.00 79.69 106 THR A CA 1
ATOM 842 C C . THR A 1 106 ? -23.417 -4.273 30.919 1.00 79.69 106 THR A C 1
ATOM 844 O O . T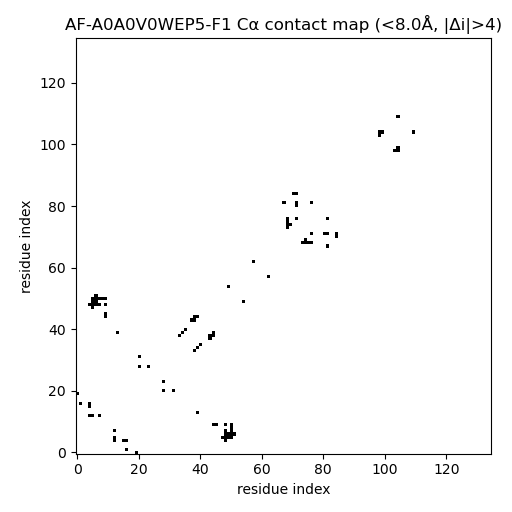HR A 1 106 ? -22.585 -4.068 30.030 1.00 79.69 106 THR A O 1
ATOM 847 N N . VAL A 1 107 ? -24.060 -5.444 30.993 1.00 72.06 107 VAL A N 1
ATOM 848 C CA . VAL A 1 107 ? -23.866 -6.540 30.020 1.00 72.06 107 VAL A CA 1
ATOM 849 C C . VAL A 1 107 ? -24.155 -6.079 28.579 1.00 72.06 107 VAL A C 1
ATOM 851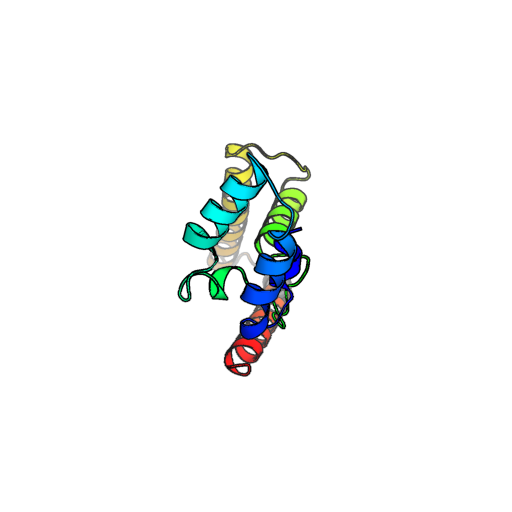 O O . VAL A 1 107 ? -23.524 -6.558 27.634 1.00 72.06 107 VAL A O 1
ATOM 854 N N . GLY A 1 108 ? -25.080 -5.128 28.396 1.00 75.88 108 GLY A N 1
ATOM 855 C CA . GLY A 1 108 ? -25.403 -4.532 27.097 1.00 75.88 108 GLY A CA 1
ATOM 856 C C . GLY A 1 108 ? -24.257 -3.703 26.510 1.00 75.88 108 GLY A C 1
ATOM 857 O O . GLY A 1 108 ? -23.929 -3.867 25.329 1.00 75.88 108 GLY A O 1
ATOM 858 N N . ASP A 1 109 ? -23.602 -2.888 27.339 1.00 75.44 109 ASP A N 1
ATOM 859 C CA . ASP A 1 109 ? -22.465 -2.045 26.942 1.00 75.44 109 ASP A CA 1
ATOM 860 C C . ASP A 1 109 ? -21.270 -2.898 26.509 1.00 75.44 109 ASP A C 1
ATOM 862 O O . ASP A 1 109 ? -20.697 -2.702 25.430 1.00 75.44 109 ASP A O 1
ATOM 866 N N . LEU A 1 110 ? -20.972 -3.942 27.288 1.00 73.69 110 LEU A N 1
ATOM 867 C CA . LEU A 1 110 ? -19.898 -4.886 26.983 1.00 73.69 110 LEU A CA 1
ATOM 868 C C . LEU A 1 110 ? -20.165 -5.662 25.695 1.00 73.69 110 LEU A C 1
ATOM 870 O O . LEU A 1 110 ? -19.257 -5.862 24.887 1.00 73.69 110 LEU A O 1
ATOM 874 N N . ARG A 1 111 ? -21.418 -6.064 25.454 1.00 78.56 111 ARG A N 1
ATOM 875 C CA . ARG A 1 111 ? -21.808 -6.797 24.243 1.00 78.56 111 ARG A CA 1
ATOM 876 C C . ARG A 1 111 ? -21.644 -5.951 22.980 1.00 78.56 111 ARG A C 1
ATOM 878 O O . ARG A 1 111 ? -21.245 -6.485 21.942 1.00 78.56 111 ARG A O 1
ATOM 885 N N . ARG A 1 112 ? -21.920 -4.644 23.050 1.00 74.50 112 ARG A N 1
ATOM 886 C CA . ARG A 1 112 ? -21.763 -3.716 21.920 1.00 74.50 112 ARG A CA 1
ATOM 887 C C . ARG A 1 112 ? -20.292 -3.519 21.552 1.00 74.50 112 ARG A C 1
ATOM 889 O O . ARG A 1 112 ? -19.956 -3.639 20.373 1.00 74.50 112 ARG A O 1
ATOM 896 N N . VAL A 1 113 ? -19.428 -3.283 22.541 1.00 72.56 113 VAL A N 1
ATOM 897 C CA . VAL A 1 113 ? -17.978 -3.130 22.329 1.00 72.56 113 VAL A CA 1
ATOM 898 C C . VAL A 1 113 ? -17.371 -4.437 21.805 1.00 72.56 113 VAL A C 1
ATOM 900 O O . VAL A 1 113 ? -16.678 -4.435 20.785 1.00 72.56 113 VAL A O 1
ATOM 903 N N . ASN A 1 114 ? -17.717 -5.581 22.406 1.00 76.25 114 ASN A N 1
ATOM 904 C CA . ASN A 1 114 ? -17.164 -6.875 22.000 1.00 76.25 114 ASN A CA 1
ATOM 905 C C . ASN A 1 114 ? -17.590 -7.329 20.602 1.00 76.25 114 ASN A C 1
ATOM 907 O O . ASN A 1 114 ? -16.842 -8.054 19.953 1.00 76.25 114 ASN A O 1
ATOM 911 N N . LYS A 1 115 ? -18.758 -6.919 20.090 1.00 83.25 115 LYS A N 1
ATOM 912 C CA . L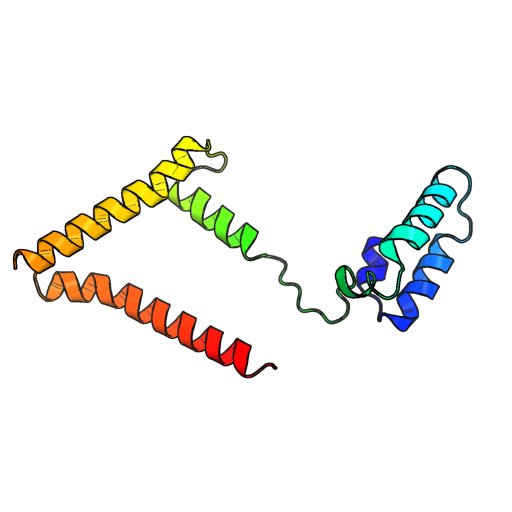YS A 1 115 ? -19.225 -7.366 18.766 1.00 83.25 115 LYS A CA 1
ATOM 913 C C . LYS A 1 115 ? -18.273 -6.941 17.643 1.00 83.25 115 LYS A C 1
ATOM 915 O O . LYS A 1 115 ? -17.977 -7.745 16.758 1.00 83.25 115 LYS A O 1
ATOM 920 N N . VAL A 1 116 ? -17.779 -5.703 17.693 1.00 77.19 116 VAL A N 1
ATOM 921 C CA . VAL A 1 116 ? -16.851 -5.158 16.687 1.00 77.19 116 VAL A CA 1
ATOM 922 C C . VAL A 1 116 ? -15.481 -5.824 16.802 1.00 77.19 116 VAL A C 1
ATOM 924 O O . VAL A 1 116 ? -14.908 -6.229 15.789 1.00 77.19 116 VAL A O 1
ATOM 927 N N . TYR A 1 117 ? -14.981 -6.003 18.026 1.00 77.06 117 TYR A N 1
ATOM 928 C CA . TYR A 1 117 ? -13.720 -6.706 18.269 1.00 77.06 117 TYR A CA 1
ATOM 929 C C . TYR A 1 117 ? -13.786 -8.170 17.826 1.00 77.06 117 TYR A C 1
ATOM 931 O O . TYR A 1 117 ? -12.909 -8.623 17.099 1.00 77.06 117 TYR A O 1
ATOM 939 N N . ALA A 1 118 ? -14.864 -8.886 18.150 1.00 82.12 118 ALA A N 1
ATOM 940 C CA . ALA A 1 118 ? -15.058 -10.274 17.743 1.00 82.12 118 ALA A CA 1
ATOM 941 C C . ALA A 1 118 ? -15.107 -10.438 16.215 1.00 82.12 118 ALA A C 1
ATOM 943 O O . ALA A 1 118 ? -14.573 -11.410 15.684 1.00 82.12 118 ALA A O 1
ATOM 944 N N . GLN A 1 119 ? -15.719 -9.496 15.487 1.00 84.69 119 GLN A N 1
ATOM 945 C CA . GLN A 1 119 ? -15.708 -9.507 14.020 1.00 84.69 119 GLN A CA 1
ATOM 946 C C . GLN A 1 119 ? -14.303 -9.281 13.454 1.00 84.69 119 GLN A C 1
ATOM 948 O O . GLN A 1 119 ? -13.880 -10.032 12.576 1.00 84.69 119 GLN A O 1
ATOM 953 N N . LYS A 1 120 ? -13.563 -8.296 13.977 1.00 82.69 120 LYS A N 1
ATOM 954 C CA . LYS A 1 120 ? -12.178 -8.042 13.553 1.00 82.69 120 LYS A CA 1
ATOM 955 C C . LYS A 1 120 ? -11.272 -9.234 13.852 1.00 82.69 120 LYS A C 1
ATOM 957 O O . LYS A 1 120 ? -10.501 -9.621 12.984 1.00 82.69 120 LYS A O 1
ATOM 962 N N . GLN A 1 121 ? -11.426 -9.865 15.014 1.00 79.81 121 GLN A N 1
ATOM 963 C CA . GLN A 1 121 ? -10.646 -11.040 15.403 1.00 79.81 121 GLN A CA 1
ATOM 964 C C . GLN A 1 121 ? -10.883 -12.222 14.456 1.00 79.81 121 GLN A C 1
ATOM 966 O O . GLN A 1 121 ? -9.930 -12.872 14.038 1.00 79.81 121 GLN A O 1
ATOM 971 N N . ARG A 1 122 ? -12.137 -12.466 14.046 1.00 86.62 122 ARG A N 1
ATOM 972 C CA . ARG A 1 122 ? -12.453 -13.482 13.023 1.00 86.62 122 ARG A CA 1
ATOM 973 C C . ARG A 1 122 ? -11.805 -13.164 11.682 1.00 86.62 122 ARG A C 1
ATOM 975 O O . ARG A 1 122 ? -11.346 -14.070 10.997 1.00 86.62 122 ARG A O 1
ATOM 982 N N . GLN A 1 123 ? -11.780 -11.890 11.301 1.00 84.12 123 GLN A N 1
ATOM 983 C CA . GLN A 1 123 ? -11.183 -11.464 10.042 1.00 84.12 123 GLN A CA 1
ATOM 984 C C . GLN A 1 123 ? -9.656 -11.610 10.065 1.00 84.12 123 GLN A C 1
ATOM 986 O O . GLN A 1 123 ? -9.087 -12.111 9.103 1.00 84.12 123 GLN A O 1
ATOM 991 N N . VAL A 1 124 ? -9.011 -11.250 11.180 1.00 83.62 124 VAL A N 1
ATOM 992 C CA . VAL A 1 124 ? -7.579 -11.492 11.408 1.00 83.62 124 VAL A CA 1
ATOM 993 C C . VAL A 1 124 ? -7.284 -12.986 11.349 1.00 83.62 124 VAL A C 1
ATOM 995 O O . VAL A 1 124 ? -6.445 -13.383 10.556 1.00 83.62 124 VAL A O 1
ATOM 998 N N . ALA A 1 125 ? -8.025 -13.819 12.085 1.00 85.31 125 ALA A N 1
ATOM 999 C CA . ALA A 1 125 ? -7.834 -15.270 12.079 1.00 85.31 125 ALA A CA 1
ATOM 1000 C C . ALA A 1 125 ? -7.978 -15.874 10.672 1.00 85.31 125 ALA A C 1
ATOM 1002 O O . ALA A 1 125 ? -7.175 -16.711 10.270 1.00 85.31 125 ALA A O 1
ATOM 1003 N N . ARG A 1 126 ? -8.962 -15.404 9.895 1.00 84.94 126 ARG A N 1
ATOM 1004 C CA . ARG A 1 126 ? -9.144 -15.811 8.499 1.00 84.94 126 ARG A CA 1
ATOM 1005 C C . ARG A 1 126 ? -7.939 -15.432 7.635 1.00 84.94 126 ARG A C 1
ATOM 1007 O O . ARG A 1 126 ? -7.427 -16.293 6.931 1.00 84.94 126 ARG A O 1
ATOM 1014 N N . TYR A 1 127 ? -7.474 -14.184 7.704 1.00 76.56 127 TYR A N 1
ATOM 1015 C CA . TYR A 1 127 ? -6.310 -13.744 6.930 1.00 76.56 127 TYR A CA 1
ATOM 1016 C C . TYR A 1 127 ? -5.016 -14.434 7.369 1.00 76.56 127 TYR A C 1
ATOM 1018 O O . TYR A 1 127 ? -4.180 -14.741 6.526 1.00 76.56 127 TYR A O 1
ATOM 1026 N N . THR A 1 128 ? -4.855 -14.724 8.661 1.00 77.50 128 THR A N 1
ATOM 1027 C CA . THR A 1 128 ? -3.732 -15.518 9.166 1.00 77.50 128 THR A CA 1
ATOM 1028 C C . THR A 1 128 ? -3.755 -16.924 8.570 1.00 77.50 128 THR A C 1
ATOM 1030 O O . THR A 1 128 ? -2.728 -17.358 8.065 1.00 77.50 128 THR A O 1
ATOM 1033 N N . CYS A 1 129 ? -4.916 -17.591 8.535 1.00 75.19 129 CYS A N 1
ATOM 1034 C CA . CYS A 1 129 ? -5.065 -18.892 7.875 1.00 75.19 129 CYS A CA 1
ATOM 1035 C C . CYS A 1 129 ? -4.787 -18.834 6.364 1.00 75.19 129 CYS A C 1
ATOM 1037 O O . CYS A 1 129 ? -4.106 -19.704 5.834 1.00 75.19 129 CYS A O 1
ATOM 1039 N N . GLU A 1 130 ? -5.301 -17.824 5.657 1.00 74.31 130 GLU A N 1
ATOM 1040 C CA . GLU A 1 130 ? -5.053 -17.644 4.216 1.00 74.31 130 GLU A CA 1
ATOM 1041 C C . GLU A 1 130 ? -3.555 -17.428 3.926 1.00 74.31 130 GLU A C 1
ATOM 1043 O O . GLU A 1 130 ? -3.026 -17.999 2.977 1.00 74.31 130 GLU A O 1
ATOM 1048 N N . TYR A 1 131 ? -2.854 -16.673 4.778 1.00 66.94 131 TYR A N 1
ATOM 1049 C CA . TYR A 1 131 ? -1.412 -16.448 4.665 1.00 66.94 131 TYR A CA 1
ATOM 1050 C C . TYR A 1 131 ? -0.584 -17.707 4.964 1.00 66.94 131 TYR A C 1
ATOM 1052 O O . TYR A 1 131 ? 0.401 -17.967 4.279 1.00 66.94 131 TYR A O 1
ATOM 1060 N N . THR A 1 132 ? -0.970 -18.510 5.962 1.00 67.88 132 THR A N 1
ATOM 1061 C CA . THR A 1 132 ? -0.251 -19.751 6.303 1.00 67.88 132 THR A CA 1
ATOM 1062 C C . THR A 1 132 ? -0.515 -20.893 5.326 1.00 67.88 132 THR A C 1
ATOM 1064 O O . THR A 1 132 ? 0.345 -21.751 5.183 1.00 67.88 132 THR A O 1
ATOM 1067 N N . ASN A 1 133 ? -1.673 -20.910 4.659 1.00 59.62 133 ASN A N 1
ATOM 1068 C CA . ASN A 1 133 ? -2.054 -21.958 3.702 1.00 59.62 133 ASN A CA 1
ATOM 1069 C C . ASN A 1 133 ? -1.593 -21.677 2.261 1.00 59.62 133 ASN A C 1
ATOM 1071 O O . ASN A 1 133 ? -1.681 -22.560 1.415 1.00 59.62 133 ASN A O 1
ATOM 1075 N N . GLY A 1 134 ? -1.159 -20.449 1.959 1.00 51.94 134 GLY A N 1
ATOM 1076 C CA . GLY A 1 134 ? -0.622 -20.054 0.651 1.00 51.94 134 GLY A CA 1
ATOM 1077 C C . GLY A 1 134 ? 0.898 -20.206 0.519 1.00 51.94 134 GLY A C 1
ATOM 1078 O O . GLY A 1 134 ? 1.474 -19.630 -0.403 1.00 51.94 134 GLY A O 1
ATOM 1079 N N . ARG A 1 135 ? 1.540 -20.915 1.454 1.00 44.75 135 ARG A N 1
ATOM 1080 C CA . ARG A 1 135 ? 2.978 -21.196 1.501 1.00 44.75 135 ARG A CA 1
ATOM 1081 C C . ARG A 1 135 ? 3.214 -22.689 1.321 1.00 44.75 135 ARG A C 1
ATOM 1083 O O . ARG A 1 135 ? 4.230 -23.024 0.679 1.00 44.75 135 ARG A O 1
#

Foldseek 3Di:
DLLVLLQPDLVCSVVVLVVVLVPDDDPVVVVSVVCCVPANDPVRVVVSRCHVPPDDPQDVVNVVLVVLCVQLVHNDDDPVSSVVSVVVVVVVVVVVVVCVVVVVDDPVNVCVVVVVVVVVVVVVVVVVVVVVVVD

Mean predicted aligned error: 13.7 Å

Radius of gyration: 24.99 Å; Cα contacts (8 Å, |Δi|>4): 52; chains: 1; bounding box: 51×39×68 Å